Protein AF-A0A7K2KJQ2-F1 (afdb_monomer)

Solvent-accessible surface area (backbone atoms only — not comparable to full-atom values): 8358 Å² total; per-residue (Å²): 142,80,76,97,69,79,64,60,65,81,64,54,48,77,64,36,51,51,48,49,53,56,40,47,75,75,41,99,57,81,65,38,42,46,81,46,76,49,92,78,46,81,43,20,39,15,36,27,31,42,97,93,40,76,39,6,19,10,41,13,77,38,66,40,52,2,40,34,48,5,44,51,40,24,40,52,33,66,78,36,68,92,48,97,68,80,68,64,48,65,43,60,61,44,72,46,72,48,52,71,64,61,52,52,51,52,49,52,37,51,21,73,72,68,53,33,44,76,46,68,39,69,59,92,79,44,102,88,49,70,104,63,78,56,69,81,33,69,71,46,79,39,72,72,128

Secondary structure (DSSP, 8-state):
---------TT--HHHHHHHHHHHHH-SSPPEEEEEE-TT---EEEEEEETTEEEEEEEESSHHHHHHHHHHHHHHHHHTTTSSSPPPSEE-THHHHS-HHHHHHHHHHHHHHHSEEEEE---S-BTTBSS-----S-EEEEE--

Structure (mmCIF, N/CA/C/O backbone):
data_AF-A0A7K2KJQ2-F1
#
_entry.id   AF-A0A7K2KJQ2-F1
#
loop_
_atom_site.group_PDB
_atom_site.id
_atom_site.type_symbol
_atom_site.label_atom_id
_atom_site.label_alt_id
_atom_site.label_comp_id
_atom_site.label_asym_id
_atom_site.label_entity_id
_atom_site.label_seq_id
_atom_site.pdbx_PDB_ins_code
_atom_site.Cart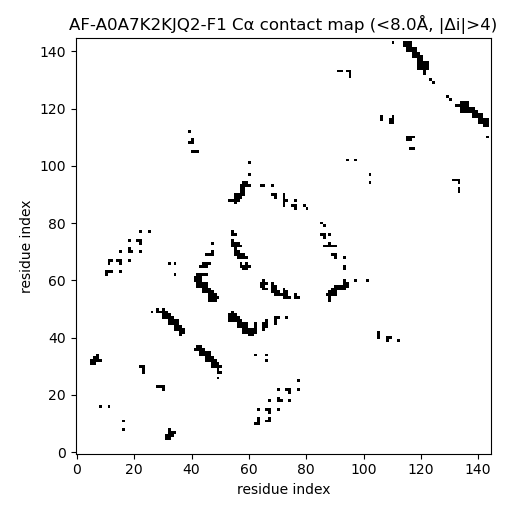n_x
_atom_site.Cartn_y
_atom_site.Cartn_z
_atom_site.occupancy
_atom_site.B_iso_or_equiv
_atom_site.auth_seq_id
_atom_site.auth_comp_id
_atom_site.auth_asym_id
_atom_site.auth_atom_id
_atom_site.pdbx_PDB_model_num
ATOM 1 N N . ALA A 1 1 ? -14.962 -18.032 -6.639 1.00 40.78 1 ALA A N 1
ATOM 2 C CA . ALA A 1 1 ? -14.631 -18.483 -5.275 1.00 40.78 1 ALA A CA 1
ATOM 3 C C . ALA A 1 1 ? -13.125 -18.687 -5.200 1.00 40.78 1 ALA A C 1
ATOM 5 O O . ALA A 1 1 ? -12.622 -19.585 -5.858 1.00 40.78 1 ALA A O 1
ATOM 6 N N . ALA A 1 2 ? -12.410 -17.815 -4.489 1.00 31.14 2 ALA A N 1
ATOM 7 C CA . ALA A 1 2 ? -10.980 -17.959 -4.238 1.00 31.14 2 ALA A CA 1
ATOM 8 C C . ALA A 1 2 ? -10.710 -17.567 -2.779 1.00 31.14 2 ALA A C 1
ATOM 10 O O . ALA A 1 2 ? -10.954 -16.433 -2.382 1.00 31.14 2 ALA A O 1
ATOM 11 N N . ALA A 1 3 ? -10.334 -18.595 -2.019 1.00 31.58 3 ALA A N 1
ATOM 12 C CA . ALA A 1 3 ? -9.745 -18.655 -0.685 1.00 31.58 3 ALA A CA 1
ATOM 13 C C . ALA A 1 3 ? -9.926 -17.457 0.269 1.00 31.58 3 ALA A C 1
ATOM 15 O O . ALA A 1 3 ? -9.240 -16.439 0.187 1.00 31.58 3 ALA A O 1
ATOM 16 N N . ALA A 1 4 ? -10.735 -17.688 1.306 1.00 41.22 4 ALA A N 1
ATOM 17 C CA . ALA A 1 4 ? -10.461 -17.152 2.631 1.00 41.22 4 ALA A CA 1
ATOM 18 C C . ALA A 1 4 ? -9.101 -17.706 3.103 1.00 41.22 4 ALA A C 1
ATOM 20 O O . ALA A 1 4 ? -9.010 -18.841 3.560 1.00 41.22 4 ALA A O 1
ATOM 21 N N . GLY A 1 5 ? -8.036 -16.931 2.910 1.00 33.38 5 GLY A N 1
ATOM 22 C CA . GLY A 1 5 ? -6.705 -17.201 3.447 1.00 33.38 5 GLY A CA 1
ATOM 23 C C . GLY A 1 5 ? -6.355 -16.109 4.442 1.00 33.38 5 GLY A C 1
ATOM 24 O O . GLY A 1 5 ? -6.042 -14.988 4.043 1.00 33.38 5 GLY A O 1
ATOM 25 N N . GLY A 1 6 ? -6.499 -16.421 5.727 1.00 41.69 6 GLY A N 1
ATOM 26 C CA . GLY A 1 6 ? -5.953 -15.613 6.804 1.00 41.69 6 GLY A CA 1
ATOM 27 C C . GLY A 1 6 ? -4.427 -15.689 6.815 1.00 41.69 6 GLY A C 1
ATOM 28 O O . GLY A 1 6 ? -3.853 -16.741 6.552 1.00 41.69 6 GLY A O 1
ATOM 29 N N . VAL A 1 7 ? -3.834 -14.545 7.159 1.00 48.44 7 VAL A N 1
ATOM 30 C CA . VAL A 1 7 ? -2.458 -14.319 7.620 1.00 48.44 7 VAL A CA 1
ATOM 31 C C . VAL A 1 7 ? -1.340 -14.710 6.643 1.00 48.44 7 VAL A C 1
ATOM 33 O O . VAL A 1 7 ? -0.727 -15.764 6.763 1.00 48.44 7 VAL A O 1
ATOM 36 N N . ALA A 1 8 ? -0.947 -13.768 5.780 1.00 53.66 8 ALA A N 1
ATOM 37 C CA . ALA A 1 8 ? 0.428 -13.708 5.278 1.00 53.66 8 ALA A CA 1
ATOM 38 C C . ALA A 1 8 ? 1.300 -12.870 6.239 1.00 53.66 8 ALA A C 1
ATOM 40 O O . ALA A 1 8 ? 1.811 -11.816 5.877 1.00 53.66 8 ALA A O 1
ATOM 41 N N . CYS A 1 9 ? 1.437 -13.306 7.500 1.00 55.34 9 CYS A N 1
ATOM 42 C CA . CYS A 1 9 ? 2.537 -12.822 8.354 1.00 55.34 9 CYS A CA 1
ATOM 43 C C . CYS A 1 9 ? 3.889 -13.387 7.886 1.00 55.34 9 CYS A C 1
ATOM 45 O O . CYS A 1 9 ? 4.934 -12.874 8.284 1.00 55.34 9 CYS A O 1
ATOM 47 N N . GLU A 1 10 ? 3.881 -14.443 7.064 1.00 56.88 10 GLU A N 1
ATOM 48 C CA . GLU A 1 10 ? 5.074 -14.951 6.391 1.00 56.88 10 GLU A CA 1
ATOM 49 C C . GLU A 1 10 ? 5.595 -13.884 5.420 1.00 56.88 10 GLU A C 1
ATOM 51 O O . GLU A 1 10 ? 5.030 -13.663 4.352 1.00 56.88 10 GLU A O 1
ATOM 56 N N . GLY A 1 11 ? 6.654 -13.182 5.829 1.00 67.44 11 GLY A N 1
ATOM 57 C CA . GLY A 1 11 ? 7.300 -12.135 5.034 1.00 67.44 11 GLY A CA 1
ATOM 58 C C . GLY A 1 11 ? 7.267 -10.734 5.646 1.00 67.44 11 GLY A C 1
ATOM 59 O O . GLY A 1 11 ? 7.859 -9.830 5.063 1.00 67.44 11 GLY A O 1
ATOM 60 N N . LEU A 1 12 ? 6.632 -10.536 6.809 1.00 83.50 12 LEU A N 1
ATOM 61 C CA . LEU A 1 12 ? 6.760 -9.274 7.546 1.00 83.50 12 LEU A CA 1
ATOM 62 C C . LEU A 1 12 ? 8.141 -9.162 8.199 1.00 83.50 12 LEU A C 1
ATOM 64 O O . LEU A 1 12 ? 8.601 -10.079 8.882 1.00 83.50 12 LEU A O 1
ATOM 68 N N . ASP A 1 13 ? 8.774 -8.005 8.026 1.00 87.81 13 ASP A N 1
ATOM 69 C CA . ASP A 1 13 ? 9.957 -7.629 8.791 1.00 87.81 13 ASP A CA 1
ATOM 70 C C . ASP A 1 13 ? 9.582 -7.238 10.238 1.00 87.81 13 ASP A C 1
ATOM 72 O O . ASP A 1 13 ? 8.411 -7.172 10.629 1.00 87.81 13 ASP A O 1
ATOM 76 N N . ALA A 1 14 ? 10.594 -6.991 11.075 1.00 90.0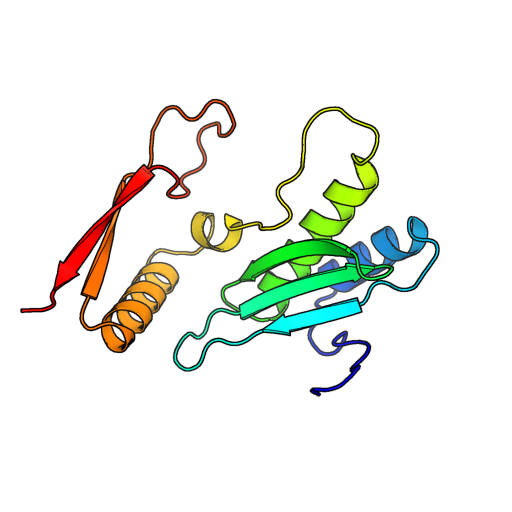0 14 ALA A N 1
ATOM 77 C CA . ALA A 1 14 ? 10.380 -6.637 12.479 1.00 90.00 14 ALA A CA 1
ATOM 78 C C . ALA A 1 14 ? 9.557 -5.345 12.655 1.00 90.00 14 ALA A C 1
ATOM 80 O O . ALA A 1 14 ? 8.827 -5.208 13.639 1.00 90.00 14 ALA A O 1
ATOM 81 N N . GLU A 1 15 ? 9.667 -4.407 11.711 1.00 88.94 15 GLU A N 1
ATOM 82 C CA . GLU A 1 15 ? 8.904 -3.159 11.715 1.00 88.94 15 GLU A CA 1
ATOM 83 C C . GLU A 1 15 ? 7.427 -3.424 11.413 1.00 88.94 15 GLU A C 1
ATOM 85 O O . GLU A 1 15 ? 6.554 -3.026 12.182 1.00 88.94 15 GLU A O 1
ATOM 90 N N . GLY A 1 16 ? 7.141 -4.176 10.351 1.00 89.06 16 GLY A N 1
ATOM 91 C CA . GLY A 1 16 ? 5.797 -4.587 9.970 1.00 89.06 16 GLY A CA 1
ATOM 92 C C . GLY A 1 16 ? 5.087 -5.349 11.087 1.00 89.06 16 GLY A C 1
ATOM 93 O O . GLY A 1 16 ? 3.922 -5.078 11.370 1.00 89.06 16 GLY A O 1
ATOM 94 N N . LEU A 1 17 ? 5.794 -6.230 11.803 1.00 92.44 17 LEU A N 1
ATOM 95 C CA . LEU A 1 17 ? 5.243 -6.912 12.981 1.00 92.44 17 LEU A CA 1
ATOM 96 C C . LEU A 1 17 ? 4.890 -5.940 14.117 1.00 92.44 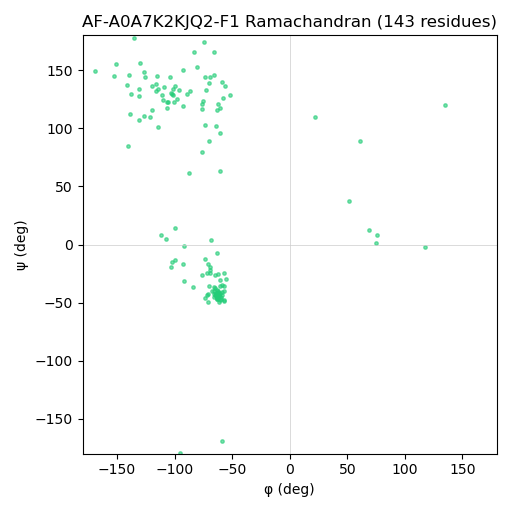17 LEU A C 1
ATOM 98 O O . LEU A 1 17 ? 3.853 -6.108 14.762 1.00 92.44 17 LEU A O 1
ATOM 102 N N . ARG A 1 18 ? 5.716 -4.913 14.356 1.00 93.00 18 ARG A N 1
ATOM 103 C CA . ARG A 1 18 ? 5.437 -3.884 15.369 1.00 93.00 18 ARG A CA 1
ATOM 104 C C . ARG A 1 18 ? 4.206 -3.058 15.003 1.00 93.00 18 ARG A C 1
ATOM 106 O O . ARG A 1 18 ? 3.350 -2.841 15.859 1.00 93.00 18 ARG A O 1
ATOM 113 N N . ILE A 1 19 ? 4.096 -2.636 13.745 1.00 92.12 19 ILE A N 1
ATOM 114 C CA . ILE A 1 19 ? 2.953 -1.854 13.256 1.00 92.12 19 ILE A CA 1
ATOM 115 C C . ILE A 1 19 ? 1.674 -2.696 13.322 1.00 92.12 19 ILE A C 1
ATOM 117 O O . ILE A 1 19 ? 0.654 -2.220 13.816 1.00 92.12 19 ILE A O 1
ATOM 121 N N . LEU A 1 20 ? 1.735 -3.968 12.913 1.00 93.44 20 LEU A N 1
ATOM 122 C CA . LEU A 1 20 ? 0.609 -4.898 13.011 1.00 93.44 20 LEU A CA 1
ATOM 123 C C . LEU A 1 20 ? 0.138 -5.077 14.461 1.00 93.44 20 LEU A C 1
ATOM 125 O O . LEU A 1 20 ? -1.064 -5.103 14.712 1.00 93.44 20 LEU A O 1
ATOM 129 N N . ALA A 1 21 ? 1.059 -5.163 15.425 1.00 92.81 21 ALA A N 1
ATOM 130 C CA . ALA A 1 21 ? 0.700 -5.214 16.841 1.00 92.81 21 ALA A CA 1
ATOM 131 C C . ALA A 1 21 ? -0.023 -3.934 17.302 1.00 92.81 21 ALA A C 1
ATOM 133 O O . ALA A 1 21 ? -1.019 -4.025 18.019 1.00 92.81 21 ALA A O 1
ATOM 134 N N . GLY A 1 22 ? 0.430 -2.759 16.852 1.00 94.00 22 GLY A N 1
ATOM 135 C CA . GLY A 1 22 ? -0.251 -1.487 17.108 1.00 94.00 22 GLY A CA 1
ATOM 136 C C . GLY A 1 22 ? -1.657 -1.433 16.505 1.00 94.00 22 GLY A C 1
ATOM 137 O O . GLY A 1 22 ? -2.598 -1.026 17.179 1.00 94.00 22 GLY A O 1
ATOM 138 N N . LEU A 1 23 ? -1.822 -1.912 15.269 1.00 93.12 23 LEU A N 1
ATOM 139 C CA . LEU A 1 23 ? -3.119 -1.977 14.594 1.00 93.12 23 LEU A CA 1
ATOM 140 C C . LEU A 1 23 ? -4.091 -2.932 15.307 1.00 93.12 23 LEU A C 1
ATOM 142 O O . LEU A 1 23 ? -5.243 -2.575 15.539 1.00 93.12 23 LEU A O 1
ATOM 146 N N . ARG A 1 24 ? -3.622 -4.118 15.718 1.00 94.94 24 ARG A N 1
ATOM 147 C CA . ARG A 1 24 ? -4.415 -5.093 16.492 1.00 94.94 24 ARG A CA 1
ATOM 148 C C . ARG A 1 24 ? -4.928 -4.528 17.813 1.00 94.94 24 ARG A C 1
ATOM 150 O O . ARG A 1 24 ? -6.021 -4.880 18.230 1.00 94.94 24 ARG A O 1
ATOM 157 N N . ALA A 1 25 ? -4.159 -3.660 18.467 1.00 95.75 25 ALA A N 1
ATOM 158 C CA . ALA A 1 25 ? -4.578 -3.037 19.721 1.00 95.75 25 ALA A CA 1
ATOM 159 C C . ALA A 1 25 ? -5.739 -2.039 19.546 1.00 95.75 25 ALA A C 1
ATOM 161 O O . ALA A 1 25 ? -6.402 -1.704 20.524 1.00 95.75 25 ALA A O 1
ATOM 162 N N . LEU A 1 26 ? -5.970 -1.557 18.321 1.00 93.19 26 LEU A N 1
ATOM 163 C CA . LEU A 1 26 ? -6.992 -0.559 17.999 1.00 93.19 26 LEU A CA 1
ATOM 164 C C . LEU A 1 26 ? -8.244 -1.158 17.350 1.00 93.19 26 LEU A C 1
ATOM 166 O O . LEU A 1 26 ? -9.267 -0.483 17.273 1.00 93.19 26 LEU A O 1
ATOM 170 N N . LEU A 1 27 ? -8.173 -2.402 16.873 1.00 93.31 27 LEU A N 1
ATOM 171 C CA . LEU A 1 27 ? -9.270 -3.058 16.172 1.00 93.31 27 LEU A CA 1
ATOM 172 C C . LEU A 1 27 ? -9.984 -4.082 17.065 1.00 93.31 27 LEU A C 1
ATOM 174 O O . LEU A 1 27 ? -9.336 -4.790 17.835 1.00 93.31 27 LEU A O 1
ATOM 178 N N . PRO A 1 28 ? -11.315 -4.220 16.934 1.00 89.88 28 PRO A N 1
ATOM 179 C CA . PRO A 1 28 ? -12.072 -5.243 17.655 1.00 89.88 28 PRO A CA 1
ATOM 180 C C . PRO A 1 28 ? -11.810 -6.660 17.123 1.00 89.88 28 PRO A C 1
ATOM 182 O O . PRO A 1 28 ? -11.985 -7.634 17.855 1.00 89.88 28 PRO A O 1
ATOM 185 N N . HIS A 1 29 ? -11.387 -6.780 15.862 1.00 89.31 29 HIS A N 1
ATOM 186 C CA . HIS A 1 29 ? -11.132 -8.046 15.183 1.00 89.31 29 HIS A CA 1
ATOM 187 C C . HIS A 1 29 ? -9.755 -8.052 14.517 1.00 89.31 29 HIS A C 1
ATOM 189 O O . HIS A 1 29 ? -9.191 -7.008 14.188 1.00 89.31 29 HIS A O 1
ATOM 195 N N . GLU A 1 30 ? -9.225 -9.256 14.304 1.00 91.88 30 GLU A N 1
ATOM 196 C CA . GLU A 1 30 ? -7.916 -9.470 13.689 1.00 91.88 30 GLU A CA 1
ATOM 197 C C . GLU A 1 30 ? -7.887 -8.932 12.243 1.00 91.88 30 G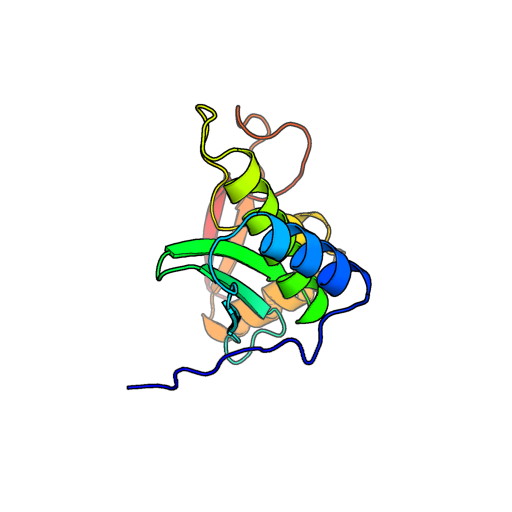LU A C 1
ATOM 199 O O . GLU A 1 30 ? -8.663 -9.406 11.403 1.00 91.88 30 GLU A O 1
ATOM 204 N N . PRO A 1 31 ? -6.994 -7.977 11.915 1.00 93.94 31 PRO A N 1
ATOM 205 C CA . PRO A 1 31 ? -6.851 -7.493 10.550 1.00 93.94 31 PRO A CA 1
ATOM 206 C C . PRO A 1 31 ? -6.223 -8.565 9.651 1.00 93.94 31 PRO A C 1
ATOM 208 O O . PRO A 1 31 ? -5.261 -9.240 10.018 1.00 93.94 31 PRO A O 1
ATOM 211 N N . ALA A 1 32 ? -6.731 -8.690 8.428 1.00 93.44 32 ALA A N 1
ATOM 212 C CA . ALA A 1 32 ? -6.187 -9.579 7.412 1.00 93.44 32 ALA A CA 1
ATOM 213 C C . ALA A 1 32 ? -5.284 -8.806 6.444 1.00 93.44 32 ALA A C 1
ATOM 215 O O . ALA A 1 32 ? -5.725 -7.849 5.807 1.00 93.44 32 ALA A O 1
ATOM 216 N N . LEU A 1 33 ? -4.043 -9.275 6.299 1.00 93.81 33 LEU A N 1
ATOM 217 C CA . LEU A 1 33 ? -3.071 -8.797 5.318 1.00 93.81 33 LEU A CA 1
ATOM 218 C C . LEU A 1 33 ? -3.007 -9.763 4.127 1.00 93.81 33 LEU A C 1
ATOM 220 O O . LEU A 1 33 ? -2.815 -10.969 4.309 1.00 93.81 33 LEU A O 1
ATOM 224 N N . ARG A 1 34 ? -3.136 -9.226 2.912 1.00 92.44 34 ARG A N 1
ATOM 225 C CA . ARG A 1 34 ? -3.014 -9.958 1.645 1.00 92.44 34 ARG A CA 1
ATOM 226 C C . ARG A 1 34 ? -1.987 -9.300 0.737 1.00 92.44 34 ARG A C 1
ATOM 228 O O . ARG A 1 34 ? -1.893 -8.079 0.688 1.00 92.44 34 ARG A O 1
ATOM 235 N N . LEU A 1 35 ? -1.258 -10.124 -0.011 1.00 92.44 35 LEU A N 1
ATOM 236 C CA . LEU A 1 35 ? -0.324 -9.687 -1.043 1.00 92.44 35 LEU A CA 1
ATOM 237 C C . LEU A 1 35 ? -0.858 -10.074 -2.417 1.00 92.44 35 LEU A C 1
ATOM 239 O O . LEU A 1 35 ? -1.177 -11.234 -2.678 1.00 92.44 35 LEU A O 1
ATOM 243 N N . HIS A 1 36 ? -0.900 -9.092 -3.302 1.00 88.88 36 HIS A N 1
ATOM 244 C CA . HIS A 1 36 ? -1.306 -9.220 -4.687 1.00 88.88 36 HIS A CA 1
ATOM 245 C C . HIS A 1 36 ? -0.079 -9.057 -5.581 1.00 88.88 36 HIS A C 1
ATOM 247 O O . HIS A 1 36 ? 0.757 -8.171 -5.387 1.00 88.88 36 HIS A O 1
ATOM 253 N N . ALA A 1 37 ? 0.024 -9.937 -6.570 1.00 86.44 37 ALA A N 1
ATOM 254 C CA . ALA A 1 37 ? 1.070 -9.912 -7.577 1.00 86.44 37 ALA A CA 1
ATOM 255 C C . ALA A 1 37 ? 0.439 -9.665 -8.941 1.00 86.44 37 ALA A C 1
ATOM 257 O O . ALA A 1 37 ? -0.578 -10.277 -9.274 1.00 86.44 37 ALA A O 1
ATOM 258 N N . VAL A 1 38 ? 1.068 -8.820 -9.749 1.00 81.62 38 VAL A N 1
ATOM 259 C CA . VAL A 1 38 ? 0.701 -8.675 -11.156 1.00 81.62 38 VAL A CA 1
ATOM 260 C C . VAL A 1 38 ? 1.717 -9.468 -11.975 1.00 81.62 38 VAL A C 1
ATOM 262 O O . VAL A 1 38 ? 2.910 -9.198 -11.862 1.00 81.62 38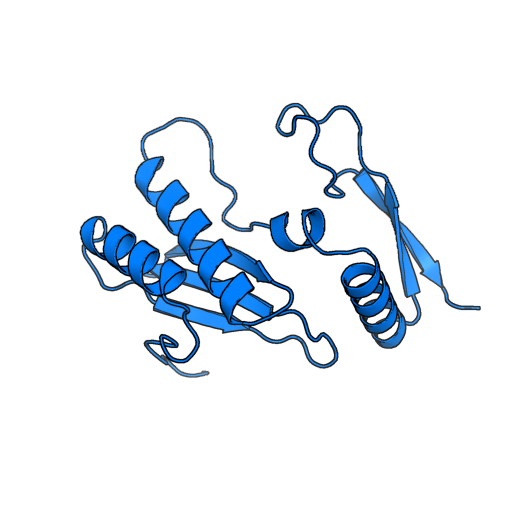 VAL A O 1
ATOM 265 N N . PRO A 1 39 ? 1.297 -10.450 -12.795 1.00 79.38 39 PRO A N 1
ATOM 266 C CA . PRO A 1 39 ? 2.230 -11.220 -13.612 1.00 79.38 39 PRO A CA 1
ATOM 267 C C . PRO A 1 39 ? 3.147 -10.311 -14.439 1.00 79.38 39 PRO A C 1
ATOM 269 O O . PRO A 1 39 ? 2.667 -9.422 -15.134 1.00 79.38 39 PRO A O 1
ATOM 272 N N . GLY A 1 40 ? 4.460 -10.522 -14.382 1.00 76.88 40 GLY A N 1
ATOM 273 C CA . GLY A 1 40 ? 5.427 -9.702 -15.118 1.00 76.88 40 GLY A CA 1
ATOM 274 C C . GLY A 1 40 ? 5.699 -8.313 -14.528 1.00 76.88 40 GLY A C 1
ATOM 275 O O . GLY A 1 40 ? 6.371 -7.531 -15.189 1.00 76.88 40 GLY A O 1
ATOM 276 N N . LEU A 1 41 ? 5.198 -8.005 -13.327 1.00 83.69 41 LEU A N 1
ATOM 277 C CA . LEU A 1 41 ? 5.705 -6.913 -12.494 1.00 83.69 41 LEU A CA 1
ATOM 278 C C . LEU A 1 41 ? 6.309 -7.506 -11.225 1.00 83.69 41 LEU A C 1
ATOM 280 O O . LEU A 1 41 ? 5.688 -8.348 -10.573 1.00 83.69 41 LEU A O 1
ATOM 284 N N . ASP A 1 42 ? 7.501 -7.041 -10.863 1.00 87.19 42 ASP A N 1
ATOM 285 C CA . ASP A 1 42 ? 8.157 -7.511 -9.636 1.00 87.19 42 ASP A CA 1
ATOM 286 C C . ASP A 1 42 ? 7.541 -6.885 -8.379 1.00 87.19 42 ASP A C 1
ATOM 288 O O . ASP A 1 42 ? 7.519 -7.500 -7.308 1.00 87.19 42 ASP A O 1
ATOM 292 N N . TRP A 1 43 ? 6.963 -5.696 -8.546 1.00 90.25 43 TRP A N 1
ATOM 293 C CA . TRP A 1 43 ? 6.317 -4.928 -7.494 1.00 90.25 43 TRP A CA 1
ATOM 294 C C . TRP A 1 43 ? 5.061 -5.625 -6.969 1.00 90.25 43 TRP A C 1
ATOM 296 O O . TRP A 1 43 ? 4.308 -6.274 -7.704 1.00 90.25 43 TRP A O 1
ATOM 306 N N . ARG A 1 44 ? 4.817 -5.461 -5.670 1.00 91.06 44 ARG A N 1
ATOM 307 C CA . ARG A 1 44 ? 3.703 -6.086 -4.952 1.00 91.06 44 ARG A CA 1
ATOM 308 C C . ARG A 1 44 ? 2.736 -5.033 -4.453 1.00 91.06 44 ARG A C 1
ATOM 310 O O . ARG A 1 44 ? 3.150 -3.957 -4.038 1.00 91.06 44 ARG A O 1
ATOM 317 N N . LEU A 1 45 ? 1.453 -5.375 -4.463 1.00 89.81 45 LEU A N 1
ATOM 318 C CA . LEU A 1 45 ? 0.411 -4.592 -3.813 1.00 89.81 45 LEU A CA 1
ATOM 319 C C . LEU A 1 45 ? -0.020 -5.336 -2.556 1.00 89.81 45 LEU A C 1
ATOM 321 O O . LEU A 1 45 ? -0.533 -6.449 -2.644 1.00 89.81 45 LEU A O 1
ATOM 325 N N . ALA A 1 46 ? 0.169 -4.731 -1.395 1.00 93.00 46 ALA A N 1
ATOM 326 C CA . ALA A 1 46 ? -0.391 -5.240 -0.157 1.00 93.00 46 ALA A CA 1
ATOM 327 C C . ALA A 1 46 ? -1.745 -4.591 0.124 1.00 93.00 46 ALA A C 1
ATOM 329 O O . ALA A 1 46 ? -1.986 -3.442 -0.243 1.00 93.00 46 ALA A O 1
ATOM 330 N N . GLU A 1 47 ? -2.615 -5.329 0.799 1.00 94.19 47 GLU A N 1
ATOM 331 C CA . GLU A 1 47 ? -3.932 -4.884 1.229 1.00 94.19 47 GLU A CA 1
ATOM 332 C C . GLU A 1 47 ? -4.201 -5.359 2.658 1.00 94.19 47 GLU A C 1
ATOM 334 O O . GLU A 1 47 ? -4.063 -6.543 2.969 1.00 94.19 47 GLU A O 1
ATOM 339 N N . VAL A 1 48 ? -4.614 -4.426 3.510 1.00 95.19 48 VAL A N 1
ATOM 340 C CA . VAL A 1 48 ? -5.033 -4.648 4.890 1.00 95.19 48 VAL A CA 1
ATOM 341 C C . VAL A 1 48 ? -6.535 -4.413 4.980 1.00 95.19 48 VAL A C 1
ATOM 343 O O . VAL A 1 48 ? -7.040 -3.344 4.629 1.00 95.19 48 VAL A O 1
ATOM 346 N N . THR A 1 49 ? -7.248 -5.418 5.477 1.00 94.81 49 THR A N 1
ATOM 347 C CA . THR A 1 49 ? -8.701 -5.377 5.671 1.00 94.81 49 THR A CA 1
ATOM 348 C C . THR A 1 49 ? -9.068 -5.733 7.105 1.00 94.81 49 THR A C 1
ATOM 350 O O . THR A 1 49 ? -8.398 -6.554 7.727 1.00 94.81 49 THR A O 1
ATOM 353 N N . ALA A 1 50 ? -10.152 -5.157 7.613 1.00 93.19 50 ALA A N 1
ATOM 354 C CA . ALA A 1 50 ? -10.805 -5.585 8.847 1.00 93.19 50 ALA A CA 1
ATOM 355 C C . ALA A 1 50 ? -12.320 -5.484 8.659 1.00 93.19 50 ALA A C 1
ATOM 357 O O . ALA A 1 50 ? -12.800 -4.535 8.044 1.00 93.19 50 ALA A O 1
ATOM 358 N N . ASP A 1 51 ? -13.067 -6.485 9.127 1.00 89.31 51 ASP A N 1
ATOM 359 C CA . ASP A 1 51 ? -14.536 -6.514 9.050 1.00 89.31 51 ASP A CA 1
ATOM 360 C C . ASP A 1 51 ? -15.100 -6.245 7.641 1.00 89.31 51 ASP A C 1
ATOM 362 O O . ASP A 1 51 ? -16.108 -5.570 7.453 1.00 89.31 51 ASP A O 1
ATOM 366 N N . GLY A 1 52 ? -14.412 -6.763 6.617 1.00 86.00 52 GLY A N 1
ATOM 367 C CA . GLY A 1 52 ? -14.785 -6.580 5.210 1.00 86.00 52 GLY A CA 1
ATOM 368 C C . GLY A 1 52 ? -14.476 -5.194 4.633 1.00 86.00 52 GLY A C 1
ATOM 369 O O . GLY A 1 52 ? -14.749 -4.965 3.458 1.00 86.00 52 GLY A O 1
ATOM 370 N N . THR A 1 53 ? -13.878 -4.298 5.419 1.00 89.88 53 THR A N 1
ATOM 371 C CA . THR A 1 53 ? -13.482 -2.950 5.005 1.00 89.88 53 THR A CA 1
ATOM 372 C C . THR A 1 53 ? -11.986 -2.900 4.719 1.00 89.88 53 THR A C 1
ATOM 374 O O . THR A 1 53 ? -11.176 -3.404 5.500 1.00 89.88 53 THR A O 1
ATOM 377 N N . THR A 1 54 ? -11.602 -2.285 3.602 1.00 91.69 54 THR A N 1
ATOM 378 C CA . THR A 1 54 ? -10.197 -2.000 3.290 1.00 91.69 54 THR A CA 1
ATOM 379 C C . THR A 1 54 ? -9.727 -0.810 4.115 1.00 91.69 54 THR A C 1
ATOM 381 O O . THR A 1 54 ? -10.229 0.296 3.945 1.00 91.69 54 THR A O 1
ATOM 384 N N . LEU A 1 55 ? -8.751 -1.048 4.990 1.00 91.56 55 LEU A N 1
ATOM 385 C CA . LEU A 1 55 ? -8.158 -0.021 5.848 1.00 91.56 55 LEU A CA 1
ATOM 386 C C . LEU A 1 55 ? -6.939 0.633 5.193 1.00 91.56 55 LEU A C 1
ATOM 388 O O . LEU A 1 55 ? -6.662 1.804 5.419 1.00 91.56 55 LEU A O 1
ATOM 392 N N . GLY A 1 56 ? -6.202 -0.119 4.376 1.00 90.75 56 GLY A N 1
ATOM 393 C CA . GLY A 1 56 ? -5.024 0.397 3.694 1.00 90.75 56 GLY A CA 1
ATOM 394 C C . GLY A 1 56 ? -4.511 -0.551 2.624 1.00 90.75 56 GLY A C 1
ATOM 395 O O . GLY A 1 56 ? -4.644 -1.769 2.720 1.00 90.75 56 GLY A O 1
ATOM 396 N N . ARG A 1 57 ? -3.919 0.018 1.584 1.00 93.25 57 ARG A N 1
ATOM 397 C CA . ARG A 1 57 ? -3.249 -0.671 0.488 1.00 93.25 57 ARG A CA 1
ATOM 398 C C . ARG A 1 57 ? -1.992 0.098 0.157 1.00 93.25 57 ARG A C 1
ATOM 400 O O . ARG A 1 57 ? -1.989 1.322 0.233 1.00 93.25 57 ARG A O 1
ATOM 407 N N . ALA A 1 58 ? -0.948 -0.605 -0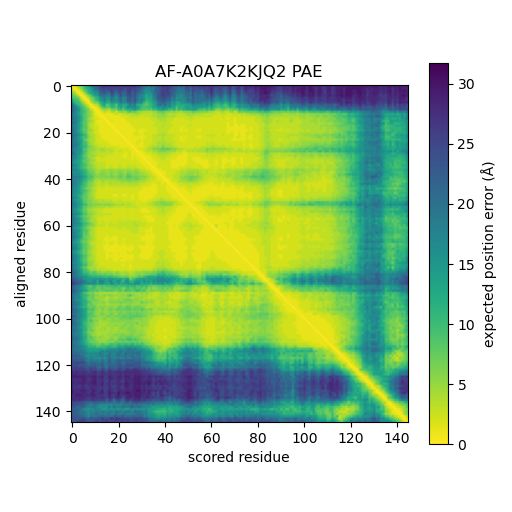.246 1.00 90.19 58 ALA A N 1
ATOM 408 C CA . ALA A 1 58 ? 0.265 0.053 -0.694 1.00 90.19 58 ALA A CA 1
ATOM 409 C C . ALA A 1 58 ? 1.038 -0.796 -1.689 1.00 90.19 58 ALA A C 1
ATOM 411 O O . ALA A 1 58 ? 1.090 -2.024 -1.574 1.00 90.19 58 ALA A O 1
ATOM 412 N N . TRP A 1 59 ? 1.663 -0.118 -2.644 1.00 89.69 59 TRP A N 1
ATOM 413 C CA . TRP A 1 59 ? 2.685 -0.724 -3.484 1.00 89.69 59 TRP A CA 1
ATOM 414 C C . TRP A 1 59 ? 4.033 -0.771 -2.759 1.00 89.69 59 TRP A C 1
ATOM 416 O O . TRP A 1 59 ? 4.325 0.073 -1.911 1.00 89.69 59 TRP A O 1
ATOM 426 N N . GLY A 1 60 ? 4.857 -1.746 -3.126 1.00 89.50 60 GLY A N 1
ATOM 427 C CA . GLY A 1 60 ? 6.258 -1.851 -2.728 1.00 89.50 60 GLY A CA 1
ATOM 428 C C . GLY A 1 60 ? 7.072 -2.568 -3.797 1.00 89.50 60 GLY A C 1
ATOM 429 O O . GLY A 1 60 ? 6.521 -3.358 -4.575 1.00 89.50 60 GLY A O 1
ATOM 430 N N . ALA A 1 61 ? 8.376 -2.296 -3.833 1.00 89.31 61 ALA A N 1
ATOM 431 C CA . ALA A 1 61 ? 9.310 -2.990 -4.714 1.00 89.31 61 ALA A CA 1
ATOM 432 C C . ALA A 1 61 ? 9.424 -4.480 -4.349 1.00 89.31 61 ALA A C 1
ATOM 434 O O . ALA A 1 61 ? 9.678 -5.316 -5.214 1.00 89.31 61 ALA A O 1
ATOM 435 N N . ASP A 1 62 ? 9.160 -4.820 -3.085 1.00 88.81 62 ASP A N 1
ATOM 436 C CA . ASP A 1 62 ? 9.021 -6.187 -2.603 1.00 88.81 62 ASP A CA 1
ATOM 437 C C . ASP A 1 62 ? 7.806 -6.364 -1.669 1.00 88.81 62 ASP A C 1
ATOM 439 O O . ASP A 1 62 ? 7.052 -5.432 -1.372 1.00 88.81 62 ASP A O 1
ATOM 443 N N . ALA A 1 63 ? 7.589 -7.607 -1.232 1.00 90.06 63 ALA A N 1
ATOM 444 C CA . ALA A 1 63 ? 6.475 -7.977 -0.367 1.00 90.06 63 ALA A CA 1
ATOM 445 C C . ALA A 1 63 ? 6.541 -7.333 1.029 1.00 90.06 63 ALA A C 1
ATOM 447 O O . ALA A 1 63 ? 5.496 -6.967 1.567 1.00 90.06 63 ALA A O 1
ATOM 448 N N . ALA A 1 64 ? 7.737 -7.198 1.608 1.00 91.00 64 ALA A N 1
ATOM 449 C CA . ALA A 1 64 ? 7.915 -6.659 2.952 1.00 91.00 64 ALA A CA 1
ATOM 450 C C . ALA A 1 64 ? 7.653 -5.150 2.964 1.00 91.00 64 ALA A C 1
ATOM 452 O O . ALA A 1 64 ? 6.929 -4.653 3.826 1.00 91.00 64 ALA A O 1
ATOM 453 N N . GLU A 1 65 ? 8.174 -4.430 1.970 1.00 89.94 65 GLU A N 1
ATOM 454 C CA . GLU A 1 65 ? 7.898 -3.010 1.779 1.00 89.94 65 GLU A CA 1
ATOM 455 C C . GLU A 1 65 ? 6.413 -2.746 1.529 1.00 89.94 65 GLU A C 1
ATOM 457 O O . GLU A 1 65 ? 5.826 -1.912 2.220 1.00 89.94 65 GLU A O 1
ATOM 462 N N . ALA A 1 66 ? 5.787 -3.482 0.603 1.00 91.56 66 ALA A N 1
ATOM 463 C CA . ALA A 1 66 ? 4.363 -3.325 0.323 1.00 91.56 66 ALA A CA 1
ATOM 464 C C . ALA A 1 66 ? 3.533 -3.537 1.599 1.00 91.56 66 ALA A C 1
ATOM 466 O O . ALA A 1 66 ? 2.682 -2.714 1.941 1.00 91.56 66 ALA A O 1
ATOM 467 N N . ALA A 1 67 ? 3.815 -4.613 2.340 1.00 93.56 67 ALA A N 1
ATOM 468 C CA . ALA A 1 67 ? 3.105 -4.946 3.566 1.00 93.56 67 ALA A CA 1
ATOM 469 C C . ALA A 1 67 ? 3.279 -3.882 4.657 1.00 93.56 67 ALA A C 1
ATOM 471 O O . ALA A 1 67 ? 2.291 -3.446 5.248 1.00 93.56 67 ALA A O 1
ATOM 472 N N . ARG A 1 68 ? 4.513 -3.427 4.901 1.00 92.12 68 ARG A N 1
ATOM 473 C CA . ARG A 1 68 ? 4.807 -2.378 5.883 1.00 92.12 68 ARG A CA 1
ATOM 474 C C . ARG A 1 68 ? 4.083 -1.078 5.539 1.00 92.12 68 ARG A C 1
ATOM 476 O O . ARG A 1 68 ? 3.427 -0.508 6.406 1.00 92.12 68 ARG A O 1
ATOM 483 N N . ASN A 1 69 ? 4.134 -0.650 4.279 1.00 91.19 69 ASN A N 1
ATOM 484 C CA . ASN A 1 69 ? 3.469 0.573 3.837 1.00 91.19 69 ASN A CA 1
ATOM 485 C C . ASN A 1 69 ? 1.939 0.459 3.969 1.00 91.19 69 ASN A C 1
ATOM 487 O O . ASN A 1 69 ? 1.303 1.377 4.480 1.00 91.19 69 ASN A O 1
ATOM 491 N N . ALA A 1 70 ? 1.343 -0.685 3.609 1.00 93.31 70 ALA A N 1
ATOM 492 C CA . ALA A 1 70 ? -0.100 -0.897 3.748 1.00 93.31 70 ALA A CA 1
ATOM 493 C C . ALA A 1 70 ? -0.546 -0.922 5.219 1.00 93.31 70 ALA A C 1
ATOM 495 O O . ALA A 1 70 ? -1.612 -0.398 5.545 1.00 93.31 70 ALA A O 1
ATOM 496 N N . LEU A 1 71 ? 0.274 -1.486 6.114 1.00 94.44 71 LEU A N 1
ATOM 497 C CA . LEU A 1 71 ? 0.044 -1.457 7.559 1.00 94.44 71 LEU A CA 1
ATOM 498 C C . LEU A 1 71 ? 0.142 -0.036 8.126 1.00 94.44 71 LEU A C 1
ATOM 500 O O . LEU A 1 71 ? -0.693 0.331 8.949 1.00 94.44 71 LEU A O 1
ATOM 504 N N . CYS A 1 72 ? 1.099 0.778 7.668 1.00 92.50 72 CYS A N 1
ATOM 505 C CA . CYS A 1 72 ? 1.175 2.197 8.029 1.00 92.50 72 CYS A CA 1
ATOM 506 C C . CYS A 1 72 ? -0.080 2.959 7.587 1.00 92.50 72 CYS A C 1
ATOM 508 O O . CYS A 1 72 ? -0.673 3.668 8.398 1.00 92.50 72 CYS A O 1
ATOM 510 N N . THR A 1 73 ? -0.518 2.783 6.335 1.00 90.19 73 THR A N 1
ATOM 511 C CA . THR A 1 73 ? -1.753 3.399 5.822 1.00 90.19 73 THR A CA 1
ATOM 512 C C . THR A 1 73 ? -2.969 2.963 6.635 1.00 90.19 73 THR A C 1
ATOM 514 O O . THR A 1 73 ? -3.757 3.810 7.041 1.00 90.19 73 THR A O 1
ATOM 517 N N . ALA A 1 74 ? -3.093 1.668 6.941 1.00 92.75 74 ALA A N 1
ATOM 518 C CA . ALA A 1 74 ? -4.189 1.146 7.754 1.00 92.75 74 ALA A CA 1
ATOM 519 C C . ALA A 1 74 ? -4.174 1.694 9.186 1.00 92.75 74 ALA A C 1
ATOM 521 O O . ALA A 1 74 ? -5.220 2.068 9.712 1.00 92.75 74 ALA A O 1
ATOM 522 N N . LEU A 1 75 ? -2.998 1.781 9.814 1.00 90.62 75 LEU A N 1
ATOM 523 C CA . LEU A 1 75 ? -2.854 2.358 11.147 1.00 90.62 75 LEU A CA 1
ATOM 524 C C . LEU A 1 75 ? -3.251 3.838 11.154 1.00 90.62 75 LEU A C 1
ATOM 526 O O . LEU A 1 75 ? -4.026 4.249 12.014 1.00 90.62 75 LEU A O 1
ATOM 530 N N . ALA A 1 76 ? -2.780 4.615 10.175 1.00 88.06 76 ALA A N 1
ATOM 531 C CA . ALA A 1 76 ? -3.148 6.018 10.027 1.00 88.06 76 ALA A CA 1
ATOM 532 C C . ALA A 1 76 ? -4.654 6.186 9.789 1.00 88.06 76 ALA A C 1
ATOM 534 O O . ALA A 1 76 ? -5.281 7.024 10.434 1.00 88.06 76 ALA A O 1
ATOM 535 N N . HIS A 1 77 ? -5.248 5.359 8.924 1.00 86.44 77 HIS A N 1
ATOM 536 C CA . HIS A 1 77 ? -6.686 5.351 8.660 1.00 86.44 77 HIS A CA 1
ATOM 537 C C . HIS A 1 77 ? -7.493 5.124 9.946 1.00 86.44 77 HIS A C 1
ATOM 539 O O . HIS A 1 77 ? -8.402 5.890 10.246 1.00 86.44 77 HIS A O 1
ATOM 545 N N . VAL A 1 78 ? -7.130 4.119 10.750 1.00 89.50 78 VAL A N 1
ATOM 546 C CA . VAL A 1 78 ? -7.813 3.829 12.024 1.00 89.50 78 VAL A CA 1
ATOM 547 C C . VAL A 1 78 ? -7.612 4.954 13.043 1.00 89.50 78 VAL A C 1
ATOM 549 O O . VAL A 1 78 ? -8.563 5.359 13.702 1.00 89.50 78 VAL A O 1
ATOM 552 N N . GLN A 1 79 ? -6.399 5.502 13.159 1.00 86.88 79 GLN A N 1
ATOM 553 C CA . GLN A 1 79 ? -6.087 6.577 14.112 1.00 86.88 79 GLN A CA 1
ATOM 554 C C . GLN A 1 79 ? -6.749 7.918 13.773 1.00 86.88 79 GLN A C 1
ATOM 556 O O . GLN A 1 79 ? -6.887 8.768 14.651 1.00 86.88 79 GLN A O 1
ATOM 561 N N . THR A 1 80 ? -7.134 8.122 12.513 1.00 84.38 80 THR A N 1
ATOM 562 C CA . THR A 1 80 ? -7.718 9.378 12.021 1.00 84.38 80 THR A CA 1
ATOM 563 C C . THR A 1 80 ? -9.186 9.246 11.627 1.00 84.38 80 THR A C 1
ATOM 565 O O . THR A 1 80 ? -9.748 10.206 11.113 1.00 84.38 80 THR A O 1
ATOM 568 N N . ALA A 1 81 ? -9.832 8.109 11.912 1.00 82.19 81 ALA A N 1
ATOM 569 C CA . ALA A 1 81 ? -11.206 7.823 11.491 1.00 82.19 81 ALA A CA 1
ATOM 570 C C . ALA A 1 81 ? -12.234 8.888 11.931 1.00 82.19 81 ALA A C 1
ATOM 572 O O . ALA A 1 81 ? -13.212 9.125 11.225 1.00 82.19 81 ALA A O 1
ATOM 573 N N . ASP A 1 82 ? -11.989 9.560 13.061 1.00 81.12 82 ASP A N 1
ATOM 574 C CA . ASP A 1 82 ? -12.866 10.603 13.613 1.00 81.12 82 ASP A CA 1
ATOM 575 C C . ASP A 1 82 ? -12.509 12.032 13.148 1.00 81.12 82 ASP A C 1
ATOM 577 O O . ASP A 1 82 ? -13.169 13.002 13.530 1.00 81.12 82 ASP A O 1
ATOM 581 N N . VAL A 1 83 ? -11.454 12.198 12.343 1.00 78.06 83 VAL A N 1
ATOM 582 C CA . VAL A 1 83 ? -10.964 13.503 11.878 1.00 78.06 83 VAL A CA 1
ATOM 583 C C . VAL A 1 83 ? -11.466 13.782 10.454 1.00 78.06 83 VAL A C 1
ATOM 585 O O . VAL A 1 83 ? -11.386 12.911 9.590 1.00 78.06 83 VAL A O 1
ATOM 588 N N . PRO A 1 84 ? -11.947 15.004 10.147 1.00 65.12 84 PRO A N 1
ATOM 589 C CA . PRO A 1 84 ? -12.265 15.393 8.777 1.00 65.12 84 PRO A CA 1
ATOM 590 C C . PRO A 1 84 ? -11.013 15.388 7.889 1.00 65.12 84 PRO A C 1
ATOM 592 O O . PRO A 1 84 ? -10.096 16.183 8.086 1.00 65.12 84 PRO A O 1
ATOM 595 N N . GLY A 1 85 ? -11.004 14.510 6.890 1.00 60.72 85 GLY A N 1
ATOM 596 C CA . GLY A 1 85 ? -9.880 14.303 5.978 1.00 60.72 85 GLY A CA 1
ATOM 597 C C . GLY A 1 85 ? -9.640 12.812 5.792 1.00 60.72 85 GLY A C 1
ATOM 598 O O . GLY A 1 85 ? -9.422 12.094 6.758 1.00 60.72 85 GLY A O 1
ATOM 599 N N . THR A 1 86 ? -9.728 12.315 4.561 1.00 63.41 86 THR A N 1
ATOM 600 C CA . THR A 1 86 ? -9.588 10.880 4.303 1.00 63.41 86 THR A CA 1
ATOM 601 C C . THR A 1 86 ? -8.147 10.548 3.970 1.00 63.41 86 THR A C 1
ATOM 603 O O . THR A 1 86 ? -7.629 11.018 2.957 1.00 63.41 86 THR A O 1
ATOM 606 N N . VAL A 1 87 ? -7.521 9.697 4.783 1.00 71.38 87 VAL A N 1
ATOM 607 C CA . VAL A 1 87 ? -6.335 8.956 4.342 1.00 71.38 87 VAL A CA 1
ATOM 608 C C . VAL A 1 87 ? -6.771 8.099 3.157 1.00 71.38 87 VAL A C 1
ATOM 610 O O . VAL A 1 87 ? -7.654 7.249 3.311 1.00 71.38 87 VAL A O 1
ATOM 613 N N . ASP A 1 88 ? -6.198 8.346 1.975 1.00 76.12 88 ASP A N 1
ATOM 614 C CA . ASP A 1 88 ? -6.458 7.495 0.814 1.00 76.12 88 ASP A CA 1
ATOM 615 C C . ASP A 1 88 ? -6.054 6.056 1.176 1.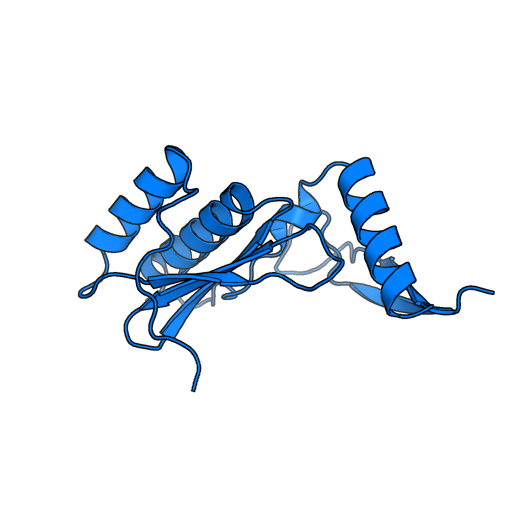00 76.12 88 ASP A C 1
ATOM 617 O O . ASP A 1 88 ? -4.925 5.824 1.624 1.00 76.12 88 ASP A O 1
ATOM 621 N N . PRO A 1 89 ? -6.952 5.071 1.015 1.00 77.50 89 PRO A N 1
ATOM 622 C CA . PRO A 1 89 ? -6.630 3.682 1.287 1.00 77.50 89 PRO A CA 1
ATOM 623 C C . PRO A 1 89 ? -5.618 3.096 0.291 1.00 77.50 89 PRO A C 1
ATOM 625 O O . PRO A 1 89 ? -5.383 1.897 0.354 1.00 77.50 89 PRO A O 1
ATOM 628 N N . LEU A 1 90 ? -5.056 3.849 -0.658 1.00 82.81 90 LEU A N 1
ATOM 629 C CA . LEU A 1 90 ? -3.938 3.442 -1.506 1.00 82.81 90 LEU A CA 1
ATOM 630 C C . LEU A 1 90 ? -2.747 4.400 -1.354 1.00 82.81 90 LEU A C 1
ATOM 632 O O . LEU A 1 90 ? -2.752 5.505 -1.883 1.00 82.81 90 LEU A O 1
ATOM 636 N N . SER A 1 91 ? -1.673 3.928 -0.722 1.00 80.19 91 SER A N 1
ATOM 637 C CA . SER A 1 91 ? -0.372 4.598 -0.753 1.00 80.19 91 SER A CA 1
ATOM 638 C C . SER A 1 91 ? 0.440 4.170 -1.976 1.00 80.19 91 SER A C 1
ATOM 640 O O . SER A 1 91 ? 0.601 2.982 -2.286 1.00 80.19 91 SER A O 1
ATOM 642 N N . THR A 1 92 ? 0.993 5.166 -2.662 1.00 81.00 92 THR A N 1
ATOM 643 C CA . THR A 1 92 ? 1.950 4.995 -3.758 1.00 81.00 92 THR A CA 1
ATOM 644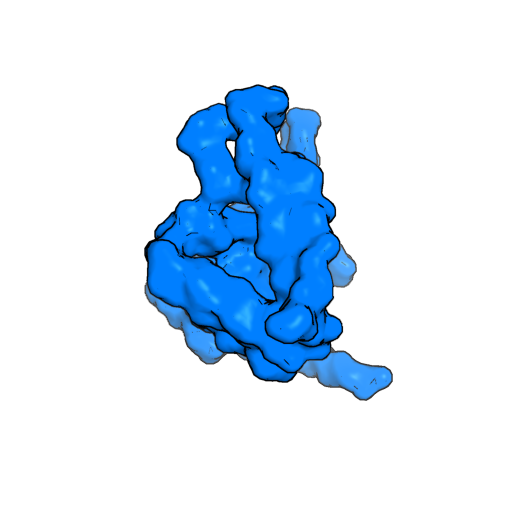 C C . THR A 1 92 ? 3.372 5.384 -3.369 1.00 81.00 92 THR A C 1
ATOM 646 O O . THR A 1 92 ? 4.239 5.336 -4.232 1.00 81.00 92 THR A O 1
ATOM 649 N N . ASP A 1 93 ? 3.640 5.731 -2.105 1.00 79.00 93 ASP A N 1
ATOM 650 C CA . ASP A 1 93 ? 4.904 6.338 -1.645 1.00 79.00 93 ASP A CA 1
ATOM 651 C C . ASP A 1 93 ? 6.152 5.501 -1.951 1.00 79.00 93 ASP A C 1
ATOM 653 O O . ASP A 1 93 ? 7.237 6.043 -2.131 1.00 79.00 93 ASP A O 1
ATOM 657 N N . ALA A 1 94 ? 6.029 4.184 -2.113 1.00 80.69 94 ALA A N 1
ATOM 658 C CA . ALA A 1 94 ? 7.150 3.372 -2.588 1.00 80.69 94 ALA A CA 1
ATOM 659 C C . ALA A 1 94 ? 7.684 3.848 -3.951 1.00 80.69 94 ALA A C 1
ATOM 661 O O . ALA A 1 94 ? 8.886 3.854 -4.182 1.00 80.69 94 ALA A O 1
ATOM 662 N N . LEU A 1 95 ? 6.817 4.329 -4.847 1.00 78.06 95 LEU A N 1
ATOM 663 C CA . LEU A 1 95 ? 7.228 4.892 -6.136 1.00 78.06 95 LEU A CA 1
ATOM 664 C C . LEU A 1 95 ? 7.973 6.234 -5.980 1.00 78.06 95 LEU A C 1
ATOM 666 O O . LEU A 1 95 ? 8.720 6.615 -6.879 1.00 78.06 95 LEU A O 1
ATOM 670 N N . LEU A 1 96 ? 7.750 6.963 -4.879 1.00 74.00 96 LEU A N 1
ATOM 671 C CA . LEU A 1 96 ? 8.416 8.234 -4.562 1.00 74.00 96 LEU A CA 1
ATOM 672 C C . LEU A 1 96 ? 9.852 7.986 -4.135 1.00 74.00 96 LEU A C 1
ATOM 674 O O . LEU A 1 96 ? 10.769 8.708 -4.517 1.00 74.00 96 LEU A O 1
ATOM 678 N N . LEU A 1 97 ? 9.992 6.997 -3.260 1.00 77.56 97 LEU A N 1
ATOM 679 C CA . LEU A 1 97 ? 11.209 6.726 -2.516 1.00 77.56 97 LEU A CA 1
ATOM 680 C C . LEU A 1 97 ? 12.103 5.711 -3.230 1.00 77.56 97 LEU A C 1
ATOM 682 O O . LEU A 1 97 ? 13.287 5.618 -2.909 1.00 77.56 97 LEU A O 1
ATOM 686 N N . ALA A 1 98 ? 11.556 4.973 -4.200 1.00 79.94 98 ALA A N 1
ATOM 687 C CA . ALA A 1 98 ? 12.311 4.043 -5.019 1.00 79.94 98 ALA A CA 1
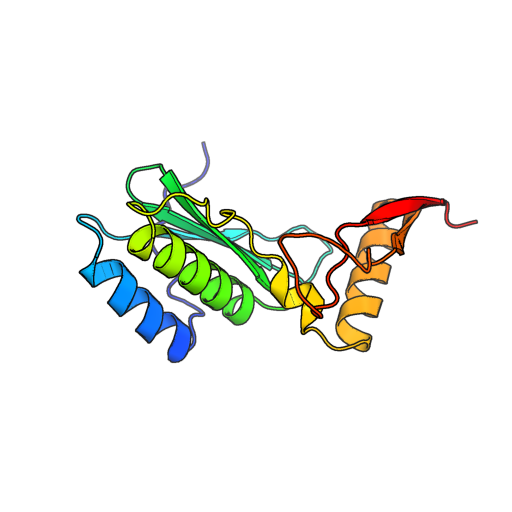ATOM 688 C C . ALA A 1 98 ? 13.446 4.745 -5.766 1.00 79.94 98 ALA A C 1
ATOM 690 O O . ALA A 1 98 ? 13.299 5.841 -6.319 1.00 79.94 98 ALA A O 1
ATOM 691 N N . ASP A 1 99 ? 14.589 4.066 -5.823 1.00 82.81 99 ASP A N 1
ATOM 692 C CA . ASP A 1 99 ? 15.715 4.550 -6.596 1.00 82.81 99 ASP A CA 1
ATOM 693 C C . ASP A 1 99 ? 15.408 4.563 -8.103 1.00 82.81 99 ASP A C 1
ATOM 695 O O . ASP A 1 99 ? 14.450 3.970 -8.618 1.00 82.81 99 ASP A O 1
ATOM 699 N N . ARG A 1 100 ? 16.263 5.271 -8.842 1.00 80.25 100 ARG A N 1
ATOM 700 C CA . ARG A 1 100 ? 16.077 5.449 -10.279 1.00 80.25 100 ARG A CA 1
ATOM 701 C C . ARG A 1 100 ? 16.080 4.121 -11.043 1.00 80.25 100 ARG A C 1
ATOM 703 O O . ARG A 1 100 ? 15.334 3.998 -12.012 1.00 80.25 100 ARG A O 1
ATOM 710 N N . ALA A 1 101 ? 16.890 3.152 -10.621 1.00 83.06 101 ALA A N 1
ATOM 711 C CA . ALA A 1 101 ? 17.021 1.871 -11.300 1.00 83.06 101 ALA A CA 1
ATOM 712 C C . ALA A 1 101 ? 15.763 1.010 -11.116 1.00 83.06 101 ALA A C 1
ATOM 714 O O . ALA A 1 101 ? 15.262 0.456 -12.093 1.00 83.06 101 ALA A O 1
ATOM 715 N N . ALA A 1 102 ? 15.205 0.963 -9.905 1.00 84.44 102 ALA A N 1
ATOM 716 C CA . ALA A 1 102 ? 13.952 0.279 -9.605 1.00 84.44 102 ALA A CA 1
ATOM 717 C C . ALA A 1 102 ? 12.780 0.866 -10.409 1.00 84.44 102 ALA A C 1
ATOM 719 O O . ALA A 1 102 ? 11.969 0.123 -10.968 1.00 84.44 102 ALA A O 1
ATOM 720 N N . LEU A 1 103 ? 12.721 2.198 -10.536 1.00 83.62 103 LEU A N 1
ATOM 721 C CA . LEU A 1 103 ? 11.703 2.872 -11.345 1.00 83.62 103 LEU A CA 1
ATOM 722 C C . LEU A 1 103 ? 11.866 2.608 -12.846 1.00 83.62 103 LEU A C 1
ATOM 724 O O . LEU A 1 103 ? 10.870 2.419 -13.546 1.00 83.62 103 LEU A O 1
ATOM 728 N N . ASP A 1 104 ? 13.094 2.596 -13.361 1.00 83.81 104 ASP A N 1
ATOM 729 C CA . ASP A 1 104 ? 13.343 2.313 -14.777 1.00 83.81 104 ASP A CA 1
ATOM 730 C C . ASP A 1 104 ? 13.073 0.833 -15.116 1.00 83.81 104 ASP A C 1
ATOM 732 O O . ASP A 1 104 ? 12.489 0.548 -16.165 1.00 83.81 104 ASP A O 1
ATOM 736 N N . ALA A 1 105 ? 13.369 -0.098 -14.203 1.00 87.50 105 ALA A N 1
ATOM 737 C CA . ALA A 1 105 ? 12.989 -1.506 -14.334 1.00 87.50 105 ALA A CA 1
ATOM 738 C C . ALA A 1 105 ? 11.462 -1.688 -14.357 1.00 87.50 105 ALA A C 1
ATOM 740 O O . ALA A 1 105 ? 10.932 -2.338 -15.262 1.00 87.50 105 ALA A O 1
ATOM 741 N N . LEU A 1 106 ? 10.742 -1.048 -13.428 1.00 84.88 106 LEU A N 1
ATOM 742 C CA . LEU A 1 106 ? 9.278 -1.076 -13.402 1.00 84.88 106 LEU A CA 1
ATOM 743 C C . LEU A 1 106 ? 8.680 -0.526 -14.707 1.00 84.88 106 LEU A C 1
ATOM 745 O O . LEU A 1 106 ? 7.762 -1.120 -15.273 1.00 84.88 106 LEU A O 1
ATOM 749 N N . ARG A 1 107 ? 9.219 0.583 -15.231 1.00 83.81 107 ARG A N 1
ATOM 750 C CA . ARG A 1 107 ? 8.785 1.155 -16.519 1.00 83.81 107 ARG A CA 1
ATOM 751 C C . ARG A 1 107 ? 9.000 0.192 -17.681 1.00 83.81 107 ARG A C 1
ATOM 753 O O . ARG A 1 107 ? 8.108 0.060 -18.515 1.00 83.81 107 ARG A O 1
ATOM 760 N N . ALA A 1 108 ? 10.147 -0.482 -17.735 1.00 83.12 108 ALA A N 1
ATOM 761 C CA . ALA A 1 108 ? 10.431 -1.467 -18.774 1.00 83.12 108 ALA A CA 1
ATOM 762 C C . ALA A 1 108 ? 9.445 -2.645 -18.722 1.00 83.12 108 ALA A C 1
ATOM 764 O O . ALA A 1 108 ? 8.927 -3.062 -19.758 1.00 83.12 108 ALA A O 1
ATOM 765 N N . GLN A 1 109 ? 9.123 -3.133 -17.520 1.00 84.44 109 GLN A N 1
ATOM 766 C CA . GLN A 1 109 ? 8.133 -4.193 -17.326 1.00 84.44 109 GLN A CA 1
ATOM 767 C C . GLN A 1 109 ? 6.726 -3.767 -17.755 1.00 84.44 109 GLN A C 1
ATOM 769 O O . GLN A 1 109 ? 6.030 -4.522 -18.431 1.00 84.44 109 GLN A O 1
ATOM 774 N N . LEU A 1 110 ? 6.308 -2.547 -17.409 1.00 82.38 110 LEU A N 1
ATOM 775 C CA . LEU A 1 110 ? 5.026 -2.000 -17.853 1.00 82.38 110 LEU A CA 1
ATOM 776 C C . LEU A 1 110 ? 4.969 -1.865 -19.380 1.00 82.38 110 LEU A C 1
ATOM 778 O O . LEU A 1 110 ? 4.000 -2.321 -19.985 1.00 82.38 110 LEU A O 1
ATOM 782 N N . ALA A 1 111 ? 6.018 -1.324 -20.006 1.00 81.69 111 ALA A N 1
ATOM 783 C CA . ALA A 1 111 ? 6.086 -1.165 -21.458 1.00 81.69 111 ALA A CA 1
ATOM 784 C C . ALA A 1 111 ? 6.045 -2.510 -22.199 1.00 81.69 111 ALA A C 1
ATOM 786 O O . ALA A 1 111 ? 5.338 -2.645 -23.196 1.00 81.69 111 ALA A O 1
ATOM 787 N N . ALA A 1 112 ? 6.733 -3.533 -21.682 1.00 83.12 112 ALA A N 1
ATOM 788 C CA . ALA A 1 112 ? 6.704 -4.879 -22.250 1.00 83.12 112 ALA A CA 1
ATOM 789 C C . ALA A 1 112 ? 5.305 -5.521 -22.215 1.00 83.12 112 ALA A C 1
ATOM 791 O O . ALA A 1 112 ? 5.009 -6.399 -23.023 1.00 83.12 112 ALA A O 1
ATOM 792 N N . ARG A 1 113 ? 4.436 -5.097 -21.288 1.00 78.81 113 ARG A N 1
ATOM 793 C CA . ARG A 1 113 ? 3.075 -5.634 -21.139 1.00 78.81 113 ARG A CA 1
ATOM 794 C C . ARG A 1 113 ? 2.068 -4.988 -22.078 1.00 78.81 113 ARG A C 1
ATOM 796 O O . ARG A 1 113 ? 1.135 -5.658 -22.509 1.00 78.81 113 ARG A O 1
ATOM 803 N N . THR A 1 114 ? 2.210 -3.692 -22.325 1.00 73.81 114 THR A N 1
ATOM 804 C CA . THR A 1 114 ? 1.220 -2.903 -23.068 1.00 73.81 114 THR A CA 1
ATOM 805 C C . THR A 1 114 ? 1.648 -2.614 -24.502 1.00 73.81 114 THR A C 1
ATOM 807 O O . THR A 1 114 ? 0.797 -2.285 -25.317 1.00 73.81 114 THR A O 1
ATOM 810 N N . GLY A 1 115 ? 2.945 -2.729 -24.819 1.00 69.75 115 GLY A N 1
ATOM 811 C CA . GLY A 1 115 ? 3.508 -2.142 -26.038 1.00 69.75 115 GLY A CA 1
ATOM 812 C C . GLY A 1 115 ? 3.533 -0.609 -25.990 1.00 69.75 115 GLY A C 1
ATOM 813 O O . GLY A 1 115 ? 3.751 0.036 -27.013 1.00 69.75 115 GLY A O 1
ATOM 814 N N . THR A 1 116 ? 3.310 -0.023 -24.808 1.00 67.19 116 THR A N 1
ATOM 815 C CA . THR A 1 116 ? 3.087 1.410 -24.610 1.00 67.19 116 THR A CA 1
ATOM 816 C C . THR A 1 116 ? 3.978 1.931 -23.485 1.00 67.19 116 THR A C 1
ATOM 818 O O . THR A 1 116 ? 3.972 1.415 -22.367 1.00 67.19 116 THR A O 1
ATOM 821 N N . VAL A 1 117 ? 4.725 2.992 -23.759 1.00 67.75 117 VAL A N 1
ATOM 822 C CA . VAL A 1 117 ? 5.520 3.739 -22.787 1.00 67.75 117 VAL A CA 1
ATOM 823 C C . VAL A 1 117 ? 4.666 4.844 -22.174 1.00 67.75 117 VAL A C 1
ATOM 825 O O . VAL A 1 117 ? 4.066 5.653 -22.880 1.00 67.75 117 VAL A O 1
ATOM 828 N N . TYR A 1 118 ? 4.645 4.910 -20.846 1.00 63.75 118 TYR A N 1
ATOM 829 C CA . TYR A 1 118 ? 3.944 5.954 -20.104 1.00 63.75 118 TYR A CA 1
ATOM 830 C C . TYR A 1 118 ? 4.929 6.995 -19.572 1.00 63.75 118 TYR A C 1
ATOM 832 O O . TYR A 1 118 ? 5.923 6.652 -18.924 1.00 63.75 118 TYR A O 1
ATOM 840 N N . ARG A 1 119 ? 4.636 8.278 -19.803 1.00 61.88 119 ARG A N 1
ATOM 841 C CA . ARG A 1 119 ? 5.376 9.412 -19.239 1.00 61.88 119 ARG A CA 1
ATOM 842 C C . ARG A 1 119 ? 4.428 10.254 -18.391 1.00 61.88 119 ARG A C 1
ATOM 844 O O . ARG A 1 119 ? 3.475 10.815 -18.910 1.00 61.88 119 ARG A O 1
ATOM 851 N N . GLY A 1 120 ? 4.681 10.335 -17.088 1.00 56.22 120 GLY A N 1
ATOM 852 C CA . GLY A 1 120 ? 3.995 11.296 -16.221 1.00 56.22 120 GLY A CA 1
ATOM 853 C C . GLY A 1 120 ? 4.657 12.676 -16.276 1.00 56.22 120 GLY A C 1
ATOM 854 O O . GLY A 1 120 ? 5.809 12.790 -16.702 1.00 56.22 120 GLY A O 1
ATOM 855 N N . ALA A 1 121 ? 3.959 13.699 -15.775 1.00 48.59 121 ALA A N 1
ATOM 856 C CA . ALA A 1 121 ? 4.518 14.968 -15.285 1.00 48.59 121 ALA A CA 1
ATOM 857 C C . ALA A 1 121 ? 4.231 15.111 -13.773 1.00 48.59 121 ALA A C 1
ATOM 859 O O . ALA A 1 121 ? 3.106 14.876 -13.351 1.00 48.59 121 ALA A O 1
ATOM 860 N N . ALA A 1 122 ? 5.212 15.457 -12.932 1.00 49.25 122 ALA A N 1
ATOM 861 C CA . ALA A 1 122 ? 4.936 15.778 -11.527 1.00 49.25 122 ALA A CA 1
ATOM 862 C C . ALA A 1 122 ? 4.331 17.192 -11.460 1.00 49.25 122 ALA A C 1
ATOM 864 O O . ALA A 1 122 ? 4.961 18.149 -11.921 1.00 49.25 122 ALA A O 1
ATOM 865 N N . LEU A 1 123 ? 3.112 17.340 -10.932 1.00 47.03 123 LEU A N 1
ATOM 866 C CA . LEU A 1 123 ? 2.510 18.660 -10.726 1.00 47.03 123 LEU A CA 1
ATOM 867 C C . LEU A 1 123 ? 3.167 19.330 -9.512 1.00 47.03 123 LEU A C 1
ATOM 869 O O . LEU A 1 123 ? 3.181 18.778 -8.421 1.00 47.03 123 LEU A O 1
ATOM 873 N N . ARG A 1 124 ? 3.726 20.532 -9.710 1.00 45.69 124 ARG A N 1
ATOM 874 C CA . ARG A 1 124 ? 4.457 21.293 -8.675 1.00 45.69 124 ARG A CA 1
ATOM 875 C C . ARG A 1 124 ? 3.570 21.921 -7.590 1.00 45.69 124 ARG A C 1
ATOM 877 O O . ARG A 1 124 ? 4.103 22.412 -6.605 1.00 45.69 124 ARG A O 1
ATOM 884 N N . HIS A 1 125 ? 2.254 21.953 -7.784 1.00 43.41 125 HIS A N 1
ATOM 885 C CA . HIS A 1 125 ? 1.299 22.545 -6.847 1.00 43.41 125 HIS A CA 1
ATOM 886 C C . HIS A 1 125 ? 0.048 21.674 -6.769 1.00 43.41 125 HIS A C 1
ATOM 888 O O . HIS A 1 125 ? -0.933 21.912 -7.470 1.00 43.41 125 HIS A O 1
ATOM 894 N N . ASP A 1 126 ? 0.112 20.659 -5.919 1.00 41.28 126 ASP A N 1
ATOM 895 C CA . ASP A 1 126 ? -1.048 19.912 -5.454 1.00 41.28 126 ASP A CA 1
ATOM 896 C C . ASP A 1 126 ? -1.301 20.335 -3.993 1.00 41.28 126 ASP A C 1
ATOM 898 O O . ASP A 1 126 ? -0.379 20.256 -3.179 1.00 41.28 126 ASP A O 1
ATOM 902 N N . PRO A 1 127 ? -2.492 20.848 -3.630 1.00 44.38 127 PRO A N 1
ATOM 903 C CA . PRO A 1 127 ? -2.779 21.317 -2.272 1.00 44.38 127 PRO A CA 1
ATOM 904 C C . PRO A 1 127 ? -2.719 20.217 -1.198 1.00 44.38 127 PRO A C 1
ATOM 906 O O . PRO A 1 127 ? -2.792 20.541 -0.013 1.00 44.38 127 PRO A O 1
ATOM 909 N N . VAL A 1 128 ? -2.577 18.944 -1.581 1.00 48.62 128 VAL A N 1
ATOM 910 C CA . VAL A 1 128 ? -2.419 17.810 -0.658 1.00 48.62 128 VAL A CA 1
ATOM 911 C C . VAL A 1 128 ? -0.952 17.372 -0.521 1.00 48.62 128 VAL A C 1
ATOM 913 O O . VAL A 1 128 ? -0.607 16.664 0.424 1.00 48.62 128 VAL A O 1
ATOM 916 N N . LEU A 1 129 ? -0.050 17.832 -1.395 1.00 40.34 129 LEU A N 1
ATOM 917 C CA . LEU A 1 129 ? 1.336 17.368 -1.442 1.00 40.34 129 LEU A CA 1
ATOM 918 C C . LEU A 1 129 ? 2.302 18.561 -1.470 1.00 40.34 129 LEU A C 1
ATOM 920 O O . LEU A 1 129 ? 2.463 19.246 -2.479 1.00 40.34 129 LEU A O 1
ATOM 924 N N . GLY A 1 130 ? 2.989 18.784 -0.344 1.00 43.84 130 GLY A N 1
ATOM 925 C CA . GLY A 1 130 ? 4.255 19.529 -0.324 1.00 43.84 130 GLY A CA 1
ATOM 926 C C . GLY A 1 130 ? 5.314 18.868 -1.223 1.00 43.84 130 GLY A C 1
ATOM 927 O O . GLY A 1 130 ? 4.995 17.971 -1.992 1.00 43.84 130 GLY A O 1
ATOM 928 N N . GLU A 1 131 ? 6.577 19.304 -1.141 1.00 39.44 131 GLU A N 1
ATOM 929 C CA . GLU A 1 131 ? 7.694 18.896 -2.025 1.00 39.44 131 GLU A CA 1
ATOM 930 C C . GLU A 1 131 ? 8.048 17.385 -2.017 1.00 39.44 131 GLU A C 1
ATOM 932 O O . GLU A 1 131 ? 9.148 16.986 -1.640 1.00 39.44 131 GLU A O 1
ATOM 937 N N . LEU A 1 132 ? 7.139 16.513 -2.449 1.00 39.44 132 LEU A N 1
ATOM 938 C CA . LEU A 1 132 ? 7.321 15.070 -2.530 1.00 39.44 132 LEU A CA 1
ATOM 939 C C . LEU A 1 132 ? 6.990 14.603 -3.960 1.00 39.44 132 LEU A C 1
ATOM 941 O O . LEU A 1 132 ? 5.839 14.682 -4.391 1.00 39.44 132 LEU A O 1
ATOM 945 N N . PRO A 1 133 ? 7.994 14.157 -4.741 1.00 41.88 133 PRO A N 1
ATOM 946 C CA . PRO A 1 133 ? 7.827 13.787 -6.146 1.00 41.88 133 PRO A CA 1
ATOM 947 C C . PRO A 1 133 ? 7.149 12.426 -6.359 1.00 41.88 133 PRO A C 1
ATOM 949 O O . PRO A 1 133 ? 7.803 11.440 -6.694 1.00 41.88 133 PRO A O 1
ATOM 952 N N . LEU A 1 134 ? 5.821 12.375 -6.245 1.00 40.91 134 LEU A N 1
ATOM 953 C CA . LEU A 1 134 ? 5.039 11.324 -6.891 1.00 40.91 134 LEU A CA 1
ATOM 954 C C . LEU A 1 134 ? 4.029 11.869 -7.876 1.00 40.91 134 LEU A C 1
ATOM 956 O O . LEU A 1 134 ? 3.362 12.872 -7.656 1.00 40.91 134 LEU A O 1
ATOM 960 N N . TRP A 1 135 ? 3.982 11.201 -9.019 1.00 46.84 135 TRP A N 1
ATOM 961 C CA . TRP A 1 135 ? 3.325 11.636 -10.234 1.00 46.84 135 TRP A CA 1
ATOM 962 C C . TRP A 1 135 ? 1.798 11.615 -10.075 1.00 46.84 135 TRP A C 1
ATOM 964 O O . TRP A 1 135 ? 1.156 10.628 -10.412 1.00 46.84 135 TRP A O 1
ATOM 974 N N . TYR A 1 136 ? 1.233 12.728 -9.609 1.00 42.69 136 TYR A N 1
ATOM 975 C CA . TYR A 1 136 ? -0.204 13.035 -9.669 1.00 42.69 136 TYR A CA 1
ATOM 976 C C . TYR A 1 136 ? -0.570 13.978 -10.830 1.00 42.69 136 TYR A C 1
ATOM 978 O O . TYR A 1 136 ? -1.657 14.545 -10.871 1.00 42.69 136 TYR A O 1
ATOM 986 N N . GLY A 1 137 ? 0.335 14.181 -11.792 1.00 49.91 137 GLY A N 1
ATOM 987 C CA . GLY A 1 137 ? 0.045 14.955 -12.999 1.00 49.91 137 GLY A CA 1
ATOM 988 C C . GLY A 1 137 ? -0.371 14.105 -14.199 1.00 49.91 137 GLY A C 1
ATOM 989 O O . GLY A 1 137 ? -0.456 12.880 -14.104 1.00 49.91 137 GLY A O 1
ATOM 990 N N . PRO A 1 138 ? -0.643 14.753 -15.346 1.00 50.28 138 PRO A N 1
ATOM 991 C CA . PRO A 1 138 ? -1.088 14.070 -16.553 1.00 50.28 138 PRO A CA 1
ATOM 992 C C . PRO A 1 138 ? -0.089 12.985 -16.974 1.00 50.28 138 PRO A C 1
ATOM 994 O O . PRO A 1 138 ? 1.129 13.187 -16.943 1.00 50.28 138 PRO A O 1
ATOM 997 N N . VAL A 1 139 ? -0.631 11.826 -17.350 1.00 51.47 139 VAL A N 1
ATOM 998 C CA . VAL A 1 139 ? 0.113 10.678 -17.874 1.00 51.47 139 VAL A CA 1
ATOM 999 C C . VAL A 1 139 ? -0.139 10.593 -19.372 1.00 51.47 139 VAL A C 1
ATOM 1001 O O . VAL A 1 139 ? -1.282 10.468 -19.807 1.00 51.47 139 VAL A O 1
ATOM 1004 N N . GLU A 1 140 ? 0.929 10.633 -20.157 1.00 63.09 140 GLU A N 1
ATOM 1005 C CA . GLU A 1 140 ? 0.888 10.485 -21.608 1.00 63.09 140 GLU A CA 1
ATOM 1006 C C . GLU A 1 140 ? 1.339 9.078 -22.011 1.00 63.09 140 GLU A C 1
ATOM 1008 O O . GLU A 1 140 ? 2.395 8.597 -21.588 1.00 63.09 140 GLU A O 1
ATOM 1013 N N . ALA A 1 141 ? 0.537 8.422 -22.845 1.00 67.50 141 ALA A N 1
ATOM 1014 C CA . ALA A 1 141 ? 0.810 7.105 -23.406 1.00 67.50 141 ALA A CA 1
ATOM 1015 C C . ALA A 1 141 ? 1.424 7.242 -24.808 1.00 67.50 141 ALA A C 1
ATOM 1017 O O . ALA A 1 141 ? 0.920 8.004 -25.629 1.00 67.50 141 ALA A O 1
ATOM 1018 N N . HIS A 1 142 ? 2.501 6.506 -25.073 1.00 70.62 142 HIS A N 1
ATOM 1019 C CA . HIS A 1 142 ? 3.224 6.500 -26.344 1.00 70.62 142 HIS A CA 1
ATOM 1020 C C . HIS A 1 142 ? 3.437 5.059 -26.802 1.00 70.62 142 HIS A C 1
ATOM 1022 O O . HIS A 1 142 ? 3.886 4.242 -26.004 1.00 70.62 142 HIS A O 1
ATOM 1028 N N . ASP A 1 143 ? 3.188 4.733 -28.064 1.00 73.75 143 ASP A N 1
ATOM 1029 C CA . ASP A 1 143 ? 3.490 3.392 -28.573 1.00 73.75 143 ASP A CA 1
ATOM 1030 C C . ASP A 1 143 ? 4.998 3.197 -28.765 1.00 73.75 143 ASP A C 1
ATOM 1032 O O . ASP A 1 143 ? 5.718 4.120 -29.160 1.00 73.75 143 ASP A O 1
ATOM 1036 N N . VAL A 1 144 ? 5.484 1.984 -28.496 1.00 63.69 144 VAL A N 1
ATOM 1037 C CA . VAL A 1 144 ? 6.861 1.600 -28.828 1.00 63.69 144 VAL A CA 1
ATOM 1038 C C . VAL A 1 144 ? 6.928 1.400 -30.348 1.00 63.69 144 VAL A C 1
ATOM 1040 O O . VAL A 1 144 ? 6.413 0.407 -30.856 1.00 63.69 144 VAL A O 1
ATOM 1043 N N . HIS A 1 145 ? 7.494 2.371 -31.075 1.00 53.50 145 HIS A N 1
ATOM 1044 C CA . HIS A 1 145 ? 7.859 2.222 -32.493 1.00 53.50 145 HIS A CA 1
ATOM 1045 C C . HIS A 1 145 ? 9.113 1.362 -32.657 1.00 53.50 145 HIS A C 1
ATOM 1047 O O . HIS A 1 145 ? 10.095 1.614 -31.921 1.00 53.50 145 HIS A O 1
#

pLDDT: mean 76.31, std 18.33, range [31.14, 95.75]

Radius of gyration: 16.69 Å; Cα contacts (8 Å, |Δi|>4): 253; chains: 1; bounding box: 32×41×52 Å

Nearest PDB structures (foldseek):
  5b16-assembly1_A  TM=7.404E-01  e=9.589E-02  Homo sapiens
  7yyn-assembly1_A  TM=7.892E-01  e=5.302E-01  Mus musculus
  7zpi-assembly1_A  TM=7.914E-01  e=4.988E-01  Mus musculus
  9aso-assembly1_A  TM=6.455E-01  e=4.414E-01  Homo sapiens
  1x48-assembly1_A  TM=5.706E-01  e=5.990E-01  Mus musculus

Mean predicted aligned error: 9.86 Å

Foldseek 3Di:
DDDPDADPPVQADPLLVVLLVLLVVLDPDRKGKDWDDDPLAQKIKIWIDDPNDTQAIEIANHDRRRSNRRSVSSSVSSVCVVPPDHSPRYDDCNCQPDDPVSNVSRQVSVCVVPLKGKDADFDCDDPVDDPTDDGPGDIDIDGDD

Sequence (145 aa):
AAAAGGVACEGLDAEGLRILAGLRALLPHEPALRLHAVPGLDWRLAEVTADGTTLGRAWGADAAEAARNALCTALAHVQTADVPGTVDPLSTDALLLADRAALDALRAQLAARTGTVYRGAALRHDPVLGELPLWYGPVEAHDVH